Protein AF-A0A443SC00-F1 (afdb_monomer)

Foldseek 3Di:
DDDDDDPDDDDDPVVVVVVVVVVVVVVVVVVVVVVVVVVVVVVVVPPPPPDDDDPLPPDQWDQDDVPGIDGCDDPNVVVSDDDDYCVVVVDWDWDADPVRPPHTDTDDPPDDD

InterPro domains:
  IPR029058 Alpha/Beta hydrolase fold [G3DSA:3.40.50.1820] (59-113)

Radius of gyration: 29.86 Å; Cα contacts (8 Å, |Δi|>4): 52; chains: 1; bounding box: 96×35×56 Å

Solvent-accessible surface area (backbone atoms only — not comparable to full-atom values): 7676 Å² total; per-residue (Å²): 133,89,81,80,85,83,87,79,86,91,80,81,74,67,67,56,58,52,50,54,53,50,51,52,53,50,50,51,53,50,50,53,50,50,53,53,50,52,58,61,51,59,69,67,67,66,83,80,66,90,80,86,66,80,83,68,64,96,59,65,56,52,74,43,95,96,75,48,72,48,59,43,71,64,100,62,33,90,65,75,60,75,83,76,53,69,81,77,67,60,83,78,46,69,51,68,46,94,92,32,74,89,57,59,46,79,5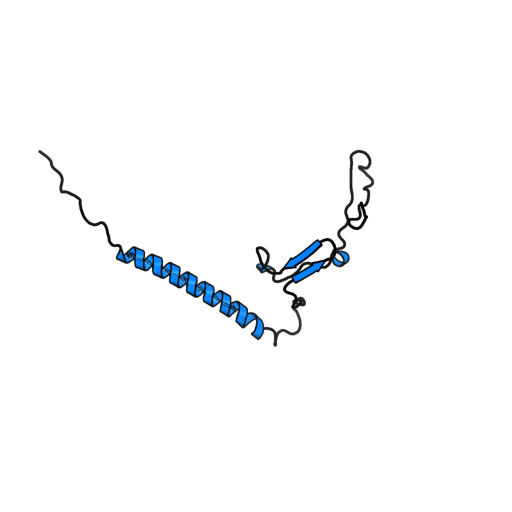3,68,90,81,65,82,130

Mean predicted aligned error: 17.44 Å

Structure (mmCIF, N/CA/C/O backbone):
data_AF-A0A443SC00-F1
#
_entry.id   AF-A0A443SC00-F1
#
loop_
_atom_site.group_PDB
_atom_site.id
_atom_site.type_symbol
_atom_site.label_atom_id
_atom_site.label_alt_id
_atom_site.label_comp_id
_atom_site.label_asym_id
_atom_site.label_entity_id
_atom_site.label_seq_id
_atom_site.pdbx_PDB_ins_code
_atom_site.Cartn_x
_atom_site.Cartn_y
_atom_site.Cartn_z
_atom_site.occupancy
_atom_site.B_iso_or_equiv
_atom_site.auth_seq_id
_atom_site.auth_comp_id
_atom_site.auth_asym_id
_atom_site.auth_atom_id
_atom_site.pdbx_PDB_model_num
ATOM 1 N N . MET A 1 1 ? 79.950 -9.771 14.704 1.00 36.78 1 MET A N 1
ATOM 2 C CA . MET A 1 1 ? 79.141 -8.548 14.562 1.00 36.78 1 MET A CA 1
ATOM 3 C C . MET A 1 1 ? 78.178 -8.788 13.421 1.00 36.78 1 MET A C 1
ATOM 5 O O . MET A 1 1 ? 78.627 -9.093 12.323 1.00 36.78 1 MET A O 1
ATOM 9 N N . THR A 1 2 ? 76.891 -8.801 13.731 1.00 49.34 2 THR A N 1
ATOM 10 C CA . THR A 1 2 ? 75.782 -8.827 12.775 1.00 49.34 2 THR A CA 1
ATOM 11 C C . THR A 1 2 ? 75.859 -7.620 11.836 1.00 49.34 2 THR A C 1
ATOM 13 O O . THR A 1 2 ? 76.386 -6.596 12.250 1.00 49.34 2 THR A O 1
ATOM 16 N N . ASP A 1 3 ? 75.357 -7.733 10.601 1.00 42.91 3 ASP A N 1
ATOM 17 C CA . ASP A 1 3 ? 74.212 -6.906 10.190 1.00 42.91 3 ASP A CA 1
ATOM 18 C C . ASP A 1 3 ? 73.644 -7.279 8.805 1.00 42.91 3 ASP A C 1
ATOM 20 O O . ASP A 1 3 ? 74.297 -7.210 7.768 1.00 42.91 3 ASP A O 1
ATOM 24 N N . ILE A 1 4 ? 72.396 -7.754 8.876 1.00 50.00 4 ILE A N 1
ATOM 25 C CA . ILE A 1 4 ? 71.219 -7.432 8.057 1.00 50.00 4 ILE A CA 1
ATOM 26 C C . ILE A 1 4 ? 71.431 -7.346 6.533 1.00 50.00 4 ILE A C 1
ATOM 28 O O . ILE A 1 4 ? 71.774 -6.305 5.977 1.00 50.00 4 ILE A O 1
ATOM 32 N N . LYS A 1 5 ? 71.064 -8.429 5.827 1.00 46.88 5 LYS A N 1
ATOM 33 C CA . LYS A 1 5 ? 70.662 -8.345 4.414 1.00 46.88 5 LYS A CA 1
ATOM 34 C C . LYS A 1 5 ? 69.434 -7.438 4.321 1.00 46.88 5 LYS A C 1
ATOM 36 O O . LYS A 1 5 ? 68.370 -7.801 4.820 1.00 46.88 5 LYS A O 1
ATOM 41 N N . GLY A 1 6 ? 69.609 -6.281 3.685 1.00 40.41 6 GLY A N 1
ATOM 42 C CA . GLY A 1 6 ? 68.539 -5.361 3.320 1.00 40.41 6 GLY A CA 1
ATOM 43 C C . GLY A 1 6 ? 67.465 -6.084 2.514 1.00 40.41 6 GLY A C 1
ATOM 44 O O . GLY A 1 6 ? 67.698 -6.530 1.394 1.00 40.41 6 GLY A O 1
ATOM 45 N N . HIS A 1 7 ? 66.305 -6.241 3.139 1.00 48.47 7 HIS A N 1
ATOM 46 C CA . HIS A 1 7 ? 65.054 -6.592 2.497 1.00 48.47 7 HIS A CA 1
ATOM 47 C C . HIS A 1 7 ? 64.429 -5.285 2.010 1.00 48.47 7 HIS A C 1
ATOM 49 O O . HIS A 1 7 ? 63.795 -4.578 2.790 1.00 48.47 7 HIS A O 1
ATOM 55 N N . SER A 1 8 ? 64.659 -4.928 0.751 1.00 46.50 8 SER A N 1
ATOM 56 C CA . SER A 1 8 ? 63.973 -3.801 0.123 1.00 46.50 8 SER A CA 1
ATOM 57 C C . SER A 1 8 ? 63.826 -4.032 -1.377 1.00 46.50 8 SER A C 1
ATOM 59 O O . SER A 1 8 ? 64.777 -4.429 -2.048 1.00 46.50 8 SER A O 1
ATOM 61 N N . ASP A 1 9 ? 62.614 -3.739 -1.846 1.00 49.38 9 ASP A N 1
ATOM 62 C CA . ASP A 1 9 ? 62.218 -3.462 -3.230 1.00 49.38 9 ASP A CA 1
ATOM 63 C C . ASP A 1 9 ? 61.646 -4.615 -4.068 1.00 49.38 9 ASP A C 1
ATOM 65 O O . ASP A 1 9 ? 62.065 -4.882 -5.191 1.00 49.38 9 ASP A O 1
ATOM 69 N N . GLN A 1 10 ? 60.562 -5.215 -3.567 1.00 50.94 10 GLN A N 1
ATOM 70 C CA . GLN A 1 10 ? 59.447 -5.632 -4.430 1.00 50.94 10 GLN A CA 1
ATOM 71 C C . GLN A 1 10 ? 58.136 -5.082 -3.864 1.00 50.94 10 GLN A C 1
ATOM 73 O O . GLN A 1 10 ? 57.403 -5.756 -3.147 1.00 50.94 10 GLN A O 1
ATOM 78 N N . TYR A 1 11 ? 57.849 -3.824 -4.169 1.00 55.66 11 TYR A N 1
ATOM 79 C CA . TYR A 1 11 ? 56.502 -3.280 -4.079 1.00 55.66 11 TYR A CA 1
ATOM 80 C C . TYR A 1 11 ? 56.278 -2.457 -5.343 1.00 55.66 11 TYR A C 1
ATOM 82 O O . TYR A 1 11 ? 57.208 -1.794 -5.796 1.00 55.66 11 TYR A O 1
ATOM 90 N N . LEU A 1 12 ? 55.053 -2.505 -5.871 1.00 55.75 12 LEU A N 1
ATOM 91 C CA . LEU A 1 12 ? 54.567 -1.955 -7.148 1.00 55.75 12 LEU A CA 1
ATOM 92 C C . LEU A 1 12 ? 54.525 -2.951 -8.324 1.00 55.75 12 LEU A C 1
ATOM 94 O O . LEU A 1 12 ? 55.059 -2.682 -9.396 1.00 55.75 12 LEU A O 1
ATOM 98 N N . ASP A 1 13 ? 53.780 -4.049 -8.166 1.00 55.50 13 ASP A N 1
ATOM 99 C CA . ASP A 1 13 ? 53.097 -4.669 -9.312 1.00 55.50 13 ASP A CA 1
ATOM 100 C C . ASP A 1 13 ? 51.691 -4.057 -9.446 1.00 55.50 13 ASP A C 1
ATOM 102 O O . ASP A 1 13 ? 50.680 -4.655 -9.095 1.00 55.50 13 ASP A O 1
ATOM 106 N N . GLY A 1 14 ? 51.621 -2.806 -9.916 1.00 55.56 14 GLY A N 1
ATOM 107 C CA . GLY A 1 14 ? 50.347 -2.125 -10.204 1.00 55.56 14 GLY A CA 1
ATOM 108 C C . GLY A 1 14 ? 49.596 -2.709 -11.410 1.00 55.56 14 GLY A C 1
ATOM 109 O O . GLY A 1 14 ? 48.544 -2.197 -11.798 1.00 55.56 14 GLY A O 1
ATOM 110 N N . THR A 1 15 ? 50.146 -3.754 -12.032 1.00 59.50 15 THR A N 1
ATOM 111 C CA . THR A 1 15 ? 49.572 -4.438 -13.191 1.00 59.50 15 THR A CA 1
ATOM 112 C C . THR A 1 15 ? 48.485 -5.438 -12.782 1.00 59.50 15 THR A C 1
ATOM 114 O O . THR A 1 15 ? 47.520 -5.602 -13.533 1.00 59.50 15 THR A O 1
ATOM 117 N N . ASP A 1 16 ? 48.575 -6.032 -11.586 1.00 67.88 16 ASP A N 1
ATOM 118 C CA . ASP A 1 16 ? 47.552 -6.945 -11.051 1.00 67.88 16 ASP A CA 1
ATOM 119 C C . ASP A 1 16 ? 46.300 -6.187 -10.572 1.00 67.88 16 ASP A C 1
ATOM 121 O O . ASP A 1 16 ? 45.176 -6.515 -10.955 1.00 67.88 16 ASP A O 1
ATOM 125 N N . ASP A 1 17 ? 46.477 -5.066 -9.864 1.00 70.38 17 ASP A N 1
ATOM 126 C CA . ASP A 1 17 ? 45.357 -4.231 -9.400 1.00 70.38 17 ASP A CA 1
ATOM 127 C C . ASP A 1 17 ? 44.504 -3.703 -10.567 1.00 70.38 17 ASP A C 1
ATOM 129 O O . ASP A 1 17 ? 43.272 -3.650 -10.493 1.00 70.38 17 ASP A O 1
ATOM 133 N N . TYR A 1 18 ? 45.142 -3.361 -11.692 1.00 82.50 18 TYR A N 1
ATOM 134 C CA . TYR A 1 18 ? 44.441 -2.953 -12.909 1.00 82.50 18 TYR A CA 1
ATOM 135 C C . TYR A 1 18 ? 43.621 -4.103 -13.512 1.00 82.50 18 TYR A C 1
ATOM 137 O O . TYR A 1 18 ? 42.497 -3.891 -13.979 1.00 82.50 18 TYR A O 1
ATOM 145 N N . ALA A 1 19 ? 44.146 -5.331 -13.483 1.00 83.56 19 ALA A N 1
ATOM 146 C CA . ALA A 1 19 ? 43.423 -6.517 -13.931 1.00 83.56 19 ALA A CA 1
ATOM 147 C C . ALA A 1 19 ? 42.205 -6.796 -13.037 1.00 83.56 19 ALA A C 1
ATOM 149 O O . ALA A 1 19 ? 41.102 -7.019 -13.548 1.00 83.56 19 ALA A O 1
ATOM 150 N N . VAL A 1 20 ? 42.369 -6.681 -11.716 1.00 83.44 20 VAL A N 1
ATOM 151 C CA . VAL A 1 20 ? 41.278 -6.820 -10.744 1.00 83.44 20 VAL A CA 1
ATOM 152 C C . VAL A 1 20 ? 40.199 -5.760 -10.985 1.00 83.44 20 VAL A C 1
ATOM 154 O O . VAL A 1 20 ? 39.028 -6.113 -11.143 1.00 83.44 20 VAL A O 1
ATOM 157 N N . ILE A 1 21 ? 40.558 -4.481 -11.125 1.00 82.75 21 ILE A N 1
ATOM 158 C CA . ILE A 1 21 ? 39.589 -3.399 -11.376 1.00 82.75 21 ILE A CA 1
ATOM 159 C C . ILE A 1 21 ? 38.840 -3.615 -12.699 1.00 82.75 21 ILE A C 1
ATOM 161 O O . ILE A 1 21 ? 37.612 -3.490 -12.755 1.00 82.75 21 ILE A O 1
ATOM 165 N N . ASN A 1 22 ? 39.541 -4.002 -13.766 1.00 90.25 22 ASN A N 1
ATOM 166 C CA . ASN A 1 22 ? 38.904 -4.283 -15.053 1.00 90.25 22 ASN A CA 1
ATOM 167 C C . ASN A 1 22 ? 37.980 -5.500 -15.007 1.00 90.25 22 ASN A C 1
ATOM 169 O O . ASN A 1 22 ? 36.949 -5.504 -15.690 1.00 90.25 22 ASN A O 1
ATOM 173 N N . SER A 1 23 ? 38.308 -6.514 -14.203 1.00 87.25 23 SER A N 1
ATOM 174 C CA . SER A 1 23 ? 37.454 -7.688 -14.006 1.00 87.25 23 SER A CA 1
ATOM 175 C C . SER A 1 23 ? 36.126 -7.310 -13.339 1.00 87.25 23 SER A C 1
ATOM 177 O O . SER A 1 23 ? 35.059 -7.750 -13.781 1.00 87.25 23 SER A O 1
ATOM 179 N N . VAL A 1 24 ? 36.169 -6.404 -12.356 1.00 91.94 24 VAL A N 1
ATOM 180 C CA . VAL A 1 24 ? 34.986 -5.869 -11.671 1.00 91.94 24 VAL A CA 1
ATOM 181 C C . VAL A 1 24 ? 34.151 -5.026 -12.635 1.00 91.94 24 VAL A C 1
ATOM 183 O O . VAL A 1 24 ? 32.962 -5.287 -12.804 1.00 91.94 24 VAL A O 1
ATOM 186 N N . ILE A 1 25 ? 34.765 -4.077 -13.352 1.00 93.88 25 ILE A N 1
ATOM 187 C CA . ILE A 1 25 ? 34.064 -3.233 -14.338 1.00 93.88 25 ILE A CA 1
ATOM 188 C C . ILE A 1 25 ? 33.399 -4.089 -15.424 1.00 93.88 25 ILE A C 1
ATOM 190 O O . ILE A 1 25 ? 32.254 -3.832 -15.809 1.00 93.88 25 ILE A O 1
ATOM 194 N N . SER A 1 26 ? 34.093 -5.113 -15.919 1.00 94.00 26 SER A N 1
ATOM 195 C CA . SER A 1 26 ? 33.558 -6.025 -16.935 1.00 94.00 26 SER A CA 1
ATOM 196 C C . SER A 1 26 ? 32.380 -6.836 -16.396 1.00 94.00 26 SER A C 1
ATOM 198 O O . SER A 1 26 ? 31.355 -6.943 -17.072 1.00 94.00 26 SER A O 1
ATOM 200 N N . SER A 1 27 ? 32.475 -7.316 -15.154 1.00 91.56 27 SER A N 1
ATOM 201 C CA . SER A 1 27 ? 31.392 -8.029 -14.469 1.00 91.56 27 SER A CA 1
ATOM 202 C C . SER A 1 27 ? 30.163 -7.136 -14.259 1.00 91.56 27 SER A C 1
ATOM 204 O O . SER A 1 27 ? 29.044 -7.547 -14.571 1.00 91.56 27 SER A O 1
ATOM 206 N N . MET A 1 28 ? 30.354 -5.880 -13.836 1.00 91.81 28 MET A N 1
ATOM 207 C CA . MET A 1 28 ? 29.275 -4.888 -13.731 1.00 91.81 28 MET A CA 1
ATOM 208 C C . MET A 1 28 ? 28.616 -4.626 -15.093 1.00 91.81 28 MET A C 1
ATOM 210 O O . MET A 1 28 ? 27.390 -4.672 -15.201 1.00 91.81 28 MET A O 1
ATOM 214 N N . LYS A 1 29 ? 29.397 -4.398 -16.159 1.00 93.88 29 LYS A N 1
ATOM 215 C CA . LYS A 1 29 ? 28.866 -4.186 -17.522 1.00 93.88 29 LYS A CA 1
ATOM 216 C C . LYS A 1 29 ? 28.063 -5.389 -18.017 1.00 93.88 29 LYS A C 1
ATOM 218 O O . LYS A 1 29 ? 26.985 -5.220 -18.593 1.00 93.88 29 LYS A O 1
ATOM 223 N N . GLN A 1 30 ? 28.558 -6.601 -17.771 1.00 88.50 30 GLN A N 1
ATOM 224 C CA . GLN A 1 30 ? 27.855 -7.836 -18.104 1.00 88.50 30 GLN A CA 1
ATOM 225 C C . GLN A 1 30 ? 26.536 -7.943 -17.332 1.00 88.50 30 GLN A C 1
ATOM 227 O O . GLN A 1 30 ? 25.502 -8.221 -17.938 1.00 88.50 30 GLN A O 1
ATOM 232 N N . TRP A 1 31 ? 26.540 -7.652 -16.030 1.00 82.69 31 TRP A N 1
ATOM 233 C CA . TRP A 1 31 ? 25.333 -7.646 -15.204 1.00 82.69 31 TRP A CA 1
ATOM 234 C C . TRP A 1 31 ? 24.294 -6.627 -15.697 1.00 82.69 31 TRP A C 1
ATOM 236 O O . TRP A 1 31 ? 23.128 -6.982 -15.881 1.00 82.69 31 TRP A O 1
ATOM 246 N N . HIS A 1 32 ? 24.711 -5.400 -16.030 1.00 85.38 32 HIS A N 1
ATOM 247 C CA . HIS A 1 32 ? 23.828 -4.391 -16.627 1.00 85.38 32 HIS A CA 1
ATOM 248 C C . HIS A 1 32 ? 23.234 -4.855 -17.969 1.00 85.38 32 HIS A C 1
ATOM 250 O O . HIS A 1 32 ? 22.035 -4.692 -18.206 1.00 85.38 32 HIS A O 1
ATOM 256 N N . SER A 1 33 ? 24.032 -5.493 -18.833 1.00 80.00 33 SER A N 1
ATOM 257 C CA . SER A 1 33 ? 23.548 -6.047 -20.107 1.00 80.00 33 SER A CA 1
ATOM 258 C C . SER A 1 33 ? 22.545 -7.188 -19.904 1.00 80.00 33 SER A C 1
ATOM 260 O O . SER A 1 33 ? 21.529 -7.257 -20.600 1.00 80.00 33 SER A O 1
ATOM 262 N N . LEU A 1 34 ? 22.788 -8.068 -18.929 1.00 77.62 34 LEU A N 1
ATOM 263 C CA . LEU A 1 34 ? 21.871 -9.150 -18.572 1.00 77.62 34 LEU A CA 1
ATOM 264 C C . LEU A 1 34 ? 20.557 -8.611 -17.997 1.00 77.62 34 LEU A C 1
ATOM 266 O O . LEU A 1 34 ? 19.496 -9.111 -18.371 1.00 77.62 34 LEU A O 1
ATOM 270 N N . LYS A 1 35 ? 20.603 -7.553 -17.175 1.00 76.88 35 LYS A N 1
ATOM 271 C CA . LYS A 1 35 ? 19.410 -6.845 -16.687 1.00 76.88 35 LYS A CA 1
ATOM 272 C C . LYS A 1 35 ? 18.573 -6.308 -17.856 1.00 76.88 35 LYS A C 1
ATOM 274 O O . LYS A 1 35 ? 17.386 -6.617 -17.941 1.00 76.88 35 LYS A O 1
ATOM 279 N N . HIS A 1 36 ? 19.194 -5.617 -18.818 1.00 70.50 36 HIS A N 1
ATOM 280 C CA . HIS A 1 36 ? 18.506 -5.126 -20.023 1.00 70.50 36 HIS A CA 1
ATOM 281 C C . HIS A 1 36 ? 17.943 -6.252 -20.908 1.00 70.50 36 HIS A C 1
ATOM 283 O O . HIS A 1 36 ? 16.815 -6.158 -21.388 1.00 70.50 36 HIS A O 1
ATOM 289 N N . LYS A 1 37 ? 18.680 -7.352 -21.107 1.00 67.38 37 LYS A N 1
ATOM 290 C CA . LYS A 1 37 ? 18.199 -8.509 -21.887 1.00 67.38 37 LYS A CA 1
ATOM 291 C C . LYS A 1 37 ? 17.051 -9.250 -21.196 1.00 67.38 37 LYS A C 1
ATOM 293 O O . LYS A 1 37 ? 16.148 -9.721 -21.883 1.00 67.38 37 LYS A O 1
ATOM 298 N N . LYS A 1 38 ? 17.055 -9.346 -19.861 1.00 68.44 38 LYS A N 1
ATOM 299 C CA . LYS A 1 38 ? 15.952 -9.926 -19.076 1.00 68.44 38 LYS A CA 1
ATOM 300 C C . LYS A 1 38 ? 14.670 -9.106 -19.247 1.00 68.44 38 LYS A C 1
ATOM 302 O O . LYS A 1 38 ? 13.625 -9.702 -19.498 1.00 68.44 38 LYS A O 1
ATOM 307 N N . LEU A 1 39 ? 14.771 -7.773 -19.211 1.00 62.16 39 LEU A N 1
ATOM 308 C CA . LEU A 1 39 ? 13.653 -6.862 -19.492 1.00 62.16 39 LEU A CA 1
ATOM 309 C C . LEU A 1 39 ? 13.101 -7.069 -20.914 1.00 62.16 39 LEU A C 1
ATOM 311 O O . LEU A 1 39 ? 11.912 -7.324 -21.084 1.00 62.16 39 LEU A O 1
ATOM 315 N N . LEU A 1 40 ? 13.966 -7.089 -21.934 1.00 62.22 40 LEU A N 1
ATOM 316 C CA . LEU A 1 40 ? 13.545 -7.300 -23.329 1.00 6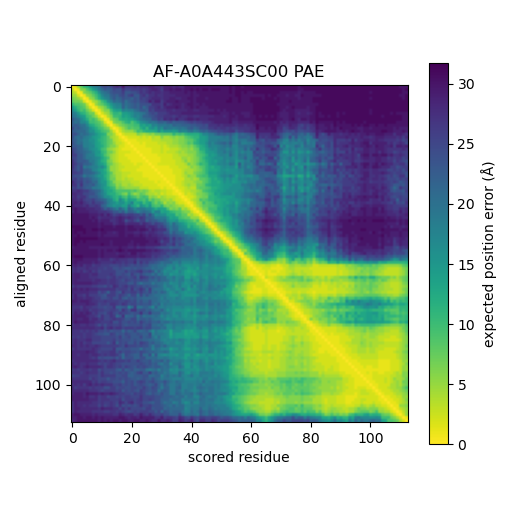2.22 40 LEU A CA 1
ATOM 317 C C . LEU A 1 40 ? 12.921 -8.690 -23.570 1.00 62.22 40 LEU A C 1
ATOM 319 O O . LEU A 1 40 ? 11.928 -8.819 -24.288 1.00 62.22 40 LEU A O 1
ATOM 323 N N . ASN A 1 41 ? 13.452 -9.745 -22.945 1.00 58.28 41 ASN A N 1
ATOM 324 C CA . ASN A 1 41 ? 12.916 -11.104 -23.076 1.00 58.28 41 ASN A CA 1
ATOM 325 C C . ASN A 1 41 ? 11.595 -11.319 -22.315 1.00 58.28 41 ASN A C 1
ATOM 327 O O . ASN A 1 41 ? 10.839 -12.230 -22.670 1.00 58.28 41 ASN A O 1
ATOM 331 N N . ARG A 1 42 ? 11.268 -10.466 -21.330 1.00 56.69 42 ARG A N 1
ATOM 332 C CA . ARG A 1 42 ? 9.983 -10.484 -20.606 1.00 56.69 42 ARG A CA 1
ATOM 333 C C . ARG A 1 42 ? 8.800 -10.228 -21.554 1.00 56.69 42 ARG A C 1
ATOM 335 O O . ARG A 1 42 ? 7.739 -10.799 -21.331 1.00 56.69 42 ARG A O 1
ATOM 342 N N . HIS A 1 43 ? 8.995 -9.492 -22.657 1.00 53.66 43 HIS A N 1
ATOM 343 C CA . HIS A 1 43 ? 7.961 -9.232 -23.675 1.00 53.66 43 HIS A CA 1
ATOM 344 C C . HIS A 1 43 ? 7.729 -10.388 -24.669 1.00 53.66 43 HIS A C 1
ATOM 346 O O . HIS A 1 43 ? 6.642 -10.508 -25.232 1.00 53.66 43 HIS A O 1
ATOM 352 N N . ARG A 1 44 ? 8.711 -11.275 -24.895 1.00 53.09 44 ARG A N 1
ATOM 353 C CA . ARG A 1 44 ? 8.597 -12.357 -25.899 1.00 53.09 44 ARG A CA 1
ATOM 354 C C . ARG A 1 44 ? 7.953 -13.635 -25.343 1.00 53.09 44 ARG A C 1
ATOM 356 O O . ARG A 1 44 ? 7.287 -14.353 -26.083 1.00 53.09 44 ARG A O 1
ATOM 363 N N . ALA A 1 45 ? 8.094 -13.897 -24.043 1.00 51.91 45 ALA A N 1
ATOM 364 C CA . ALA A 1 45 ? 7.557 -15.095 -23.383 1.00 51.91 45 ALA A CA 1
ATOM 365 C C . ALA A 1 45 ? 6.044 -15.036 -23.055 1.00 51.91 45 ALA A C 1
ATOM 367 O O . ALA A 1 45 ? 5.489 -16.005 -22.538 1.00 51.91 45 ALA A O 1
ATOM 368 N N . VAL A 1 46 ? 5.359 -13.924 -23.351 1.00 52.38 46 VAL A N 1
ATOM 369 C CA . VAL A 1 46 ? 3.942 -13.696 -22.987 1.00 52.38 46 VAL A CA 1
ATOM 370 C C . VAL A 1 46 ? 2.958 -14.356 -23.968 1.00 52.38 46 VAL A C 1
ATOM 372 O O . VAL A 1 46 ? 1.788 -14.540 -23.650 1.00 52.38 46 VAL A O 1
ATOM 375 N N . ARG A 1 47 ? 3.400 -14.780 -25.161 1.00 52.59 47 ARG A N 1
ATOM 376 C CA . ARG A 1 47 ? 2.476 -15.244 -26.217 1.00 52.59 47 ARG A CA 1
ATOM 377 C C . ARG A 1 47 ? 2.030 -16.713 -26.111 1.00 52.59 47 ARG A C 1
ATOM 379 O O . ARG A 1 47 ? 1.055 -17.070 -26.765 1.00 52.59 47 ARG A O 1
ATOM 386 N N . SER A 1 48 ? 2.689 -17.557 -25.308 1.00 52.53 48 SER A N 1
ATOM 387 C CA . SER A 1 48 ? 2.476 -19.023 -25.313 1.00 52.53 48 SER A CA 1
ATOM 388 C C . SER A 1 48 ? 2.021 -19.657 -23.986 1.00 52.53 48 SER A C 1
ATOM 390 O O . SER A 1 48 ? 1.806 -20.864 -23.942 1.00 52.53 48 SER A O 1
ATOM 392 N N . LEU A 1 49 ? 1.807 -18.890 -22.909 1.00 53.84 49 LEU A N 1
ATOM 393 C CA . LEU A 1 49 ? 1.403 -19.419 -21.589 1.00 53.84 49 LEU A CA 1
ATOM 394 C C . LEU A 1 49 ? 0.023 -18.893 -21.177 1.00 53.84 49 LEU A C 1
ATOM 396 O O . LEU A 1 49 ? -0.133 -18.212 -20.169 1.00 53.84 49 LEU A O 1
ATOM 400 N N . LYS A 1 50 ? -0.985 -19.203 -21.992 1.00 51.81 50 LYS A N 1
ATOM 401 C CA . LYS A 1 50 ? -2.320 -18.591 -21.949 1.00 51.81 50 LYS A CA 1
ATOM 402 C C . LYS A 1 50 ? -3.314 -19.202 -20.945 1.00 51.81 50 LYS A C 1
ATOM 404 O O . LYS A 1 50 ? -4.495 -18.916 -21.075 1.00 51.81 50 LYS A O 1
ATOM 409 N N . VAL A 1 51 ? -2.911 -20.061 -19.993 1.00 55.06 51 VAL A N 1
ATOM 410 C CA . VAL A 1 51 ? -3.923 -20.828 -19.220 1.00 55.06 51 VAL A CA 1
ATOM 411 C C . VAL A 1 51 ? -3.809 -20.806 -17.688 1.00 55.06 51 VAL A C 1
ATOM 413 O O . VAL A 1 51 ? -4.853 -20.921 -17.061 1.00 55.06 51 VAL A O 1
ATOM 416 N N . ARG A 1 52 ? -2.656 -20.624 -17.017 1.00 53.38 52 ARG A N 1
ATOM 417 C CA . ARG A 1 52 ? -2.629 -20.710 -15.525 1.00 53.38 52 ARG A CA 1
ATOM 418 C C . ARG A 1 52 ? -1.545 -19.906 -14.807 1.00 53.38 5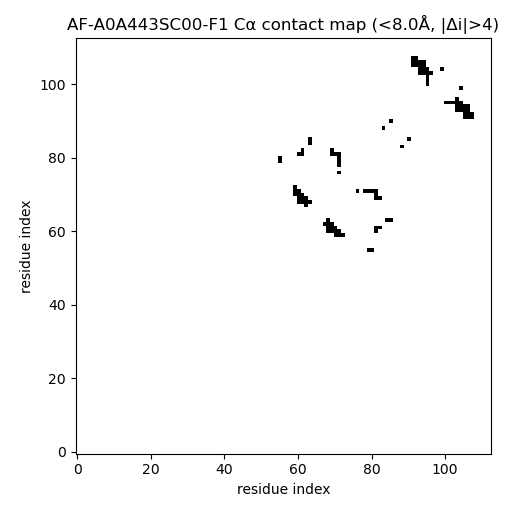2 ARG A C 1
ATOM 420 O O . ARG A 1 52 ? -0.802 -20.459 -14.001 1.00 53.38 52 ARG A O 1
ATOM 427 N N . ARG A 1 53 ? -1.437 -18.603 -15.043 1.00 49.84 53 ARG A N 1
ATOM 428 C CA . ARG A 1 53 ? -0.703 -17.734 -14.113 1.00 49.84 53 ARG A CA 1
ATOM 429 C C . ARG A 1 53 ? -1.548 -16.510 -13.837 1.00 49.84 53 ARG A C 1
ATOM 431 O O . ARG A 1 53 ? -2.161 -15.993 -14.764 1.00 49.84 53 ARG A O 1
ATOM 438 N N . ARG A 1 54 ? -1.624 -16.154 -12.549 1.00 53.59 54 ARG A N 1
ATOM 439 C CA . ARG A 1 54 ? -2.226 -14.931 -12.008 1.00 53.59 54 ARG A CA 1
ATOM 440 C C . ARG A 1 54 ? -2.138 -13.838 -13.060 1.00 53.59 54 ARG A C 1
ATOM 442 O O . ARG A 1 54 ? -1.048 -13.628 -13.586 1.00 53.59 54 ARG A O 1
ATOM 449 N N . ILE A 1 55 ? -3.277 -13.239 -13.393 1.00 53.22 55 ILE A N 1
ATOM 450 C CA . ILE A 1 55 ? -3.375 -12.092 -14.291 1.00 53.22 55 ILE A CA 1
ATOM 451 C C . ILE A 1 55 ? -2.297 -11.108 -13.832 1.00 53.22 55 ILE A C 1
ATOM 453 O O . ILE A 1 55 ? -2.453 -10.454 -12.804 1.00 53.22 55 ILE A O 1
ATOM 457 N N . ARG A 1 56 ? -1.160 -11.082 -14.539 1.00 50.53 56 ARG A N 1
ATOM 458 C CA . ARG A 1 56 ? -0.251 -9.947 -14.499 1.00 50.53 56 ARG A CA 1
ATOM 459 C C . ARG A 1 56 ? -1.127 -8.850 -15.066 1.00 50.53 56 ARG A C 1
ATOM 461 O O . ARG A 1 56 ? -1.401 -8.862 -16.263 1.00 50.53 56 ARG A O 1
ATOM 468 N N . ARG A 1 57 ? -1.695 -8.016 -14.195 1.00 54.19 57 ARG A N 1
ATOM 469 C CA . ARG A 1 57 ? -2.226 -6.744 -14.658 1.00 54.19 57 ARG A CA 1
ATOM 470 C C . ARG A 1 57 ? -1.024 -6.081 -15.316 1.00 54.19 57 ARG A C 1
ATOM 472 O O . ARG A 1 57 ? 0.045 -6.047 -14.715 1.00 54.19 57 ARG A O 1
ATOM 479 N N . ASP A 1 58 ? -1.155 -5.674 -16.570 1.00 54.69 58 ASP A N 1
ATOM 480 C CA . ASP A 1 58 ? -0.098 -4.974 -17.310 1.00 54.69 58 ASP A CA 1
ATOM 481 C C . ASP A 1 58 ? 0.182 -3.568 -16.723 1.00 54.69 58 ASP A C 1
ATOM 483 O O . ASP A 1 58 ? 0.770 -2.717 -17.378 1.00 54.69 58 ASP A O 1
ATOM 487 N N . GLU A 1 59 ? -0.265 -3.327 -15.490 1.00 60.25 59 GLU A N 1
ATOM 488 C CA . GLU A 1 59 ? -0.130 -2.106 -14.721 1.00 60.25 59 GLU A CA 1
ATOM 489 C C . GLU A 1 59 ? 1.170 -2.199 -13.919 1.00 60.25 59 GLU A C 1
ATOM 491 O O . GLU A 1 59 ? 1.317 -3.058 -13.051 1.00 60.25 59 GLU A O 1
ATOM 496 N N . GLU A 1 60 ? 2.114 -1.317 -14.236 1.00 74.44 60 GLU A N 1
ATOM 497 C CA . GLU A 1 60 ? 3.349 -1.083 -13.467 1.00 74.44 60 GLU A CA 1
ATOM 498 C C . GLU A 1 60 ? 3.046 -0.312 -12.161 1.00 74.44 60 GLU A C 1
ATOM 500 O O . GLU A 1 60 ? 3.867 -0.236 -11.247 1.00 74.44 60 GLU A O 1
ATOM 505 N N . GLU A 1 61 ? 1.832 0.244 -12.049 1.00 85.75 61 GLU A N 1
ATOM 506 C CA . GLU A 1 61 ? 1.360 1.045 -10.923 1.00 85.75 61 GLU A CA 1
ATOM 507 C C . GLU A 1 61 ? -0.160 0.897 -10.720 1.00 85.75 61 GLU A C 1
ATOM 509 O O . GLU A 1 61 ? -0.918 0.912 -11.688 1.00 85.75 61 GLU A O 1
ATOM 514 N N . VAL A 1 62 ? -0.619 0.800 -9.467 1.00 88.88 62 VAL A N 1
ATOM 515 C CA . VAL A 1 62 ? -2.045 0.872 -9.092 1.00 88.88 62 VAL A CA 1
ATOM 516 C C . VAL A 1 62 ? -2.255 1.961 -8.048 1.00 88.88 62 VAL A C 1
ATOM 518 O O . VAL A 1 62 ? -1.518 2.015 -7.067 1.00 88.88 62 VAL A O 1
ATOM 521 N N . CYS A 1 63 ? -3.262 2.814 -8.237 1.00 91.19 63 CYS A N 1
ATOM 522 C CA . CYS A 1 63 ? -3.594 3.892 -7.306 1.00 91.19 63 CYS A CA 1
ATOM 523 C C . CYS A 1 63 ? -4.925 3.624 -6.602 1.00 91.19 63 CYS A C 1
ATOM 525 O O . CYS A 1 63 ? -5.921 3.303 -7.250 1.00 91.19 63 CYS A O 1
ATOM 527 N N . TYR A 1 64 ? -4.939 3.799 -5.283 1.00 91.19 64 TYR A N 1
ATOM 528 C CA . TYR A 1 64 ? -6.138 3.755 -4.453 1.00 91.19 64 TYR A CA 1
ATOM 529 C C . TYR A 1 64 ? -6.372 5.139 -3.853 1.00 91.19 64 TYR A C 1
ATOM 531 O O . TYR A 1 64 ? -5.435 5.752 -3.345 1.00 91.19 64 TYR A O 1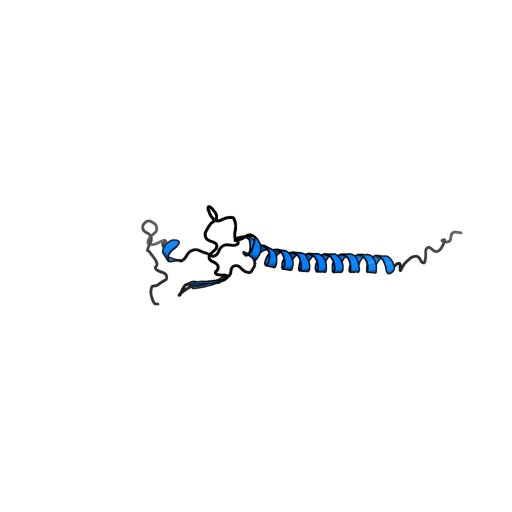
ATOM 539 N N . GLU A 1 65 ? -7.614 5.617 -3.912 1.00 84.31 65 GLU A N 1
ATOM 540 C CA . GLU A 1 65 ? -8.002 7.009 -3.635 1.00 84.31 65 GLU A CA 1
ATOM 541 C C . GLU A 1 65 ? -7.350 7.589 -2.369 1.00 84.31 65 GLU A C 1
ATOM 543 O O . GLU A 1 65 ? -6.619 8.574 -2.449 1.00 84.31 65 GLU A O 1
ATOM 548 N N . ASN A 1 66 ? -7.503 6.905 -1.231 1.00 86.00 66 ASN A N 1
ATOM 549 C CA . ASN A 1 66 ? -7.002 7.367 0.069 1.00 86.00 66 ASN A CA 1
ATOM 550 C C . ASN A 1 66 ? -5.595 6.850 0.434 1.00 86.00 66 ASN A C 1
ATOM 552 O O . ASN A 1 66 ? -5.066 7.202 1.486 1.00 86.00 66 ASN A O 1
ATOM 556 N N . PHE A 1 67 ? -4.974 6.016 -0.409 1.00 89.06 67 PHE A N 1
ATOM 557 C CA . PHE A 1 67 ? -3.703 5.338 -0.092 1.00 89.06 67 PHE A CA 1
ATOM 558 C C . PHE A 1 67 ? -2.570 5.637 -1.080 1.00 89.06 67 PHE A C 1
ATOM 560 O O . PHE A 1 67 ? -1.445 5.177 -0.885 1.00 89.06 67 PHE A O 1
ATOM 567 N N . GLY A 1 68 ? -2.843 6.414 -2.127 1.00 90.44 68 GLY A N 1
ATOM 568 C CA . GLY A 1 68 ? -1.863 6.727 -3.158 1.00 90.44 68 GLY A CA 1
ATOM 569 C C . GLY A 1 68 ? -1.563 5.533 -4.062 1.00 90.44 68 GLY A C 1
ATOM 570 O O . GLY A 1 68 ? -2.394 4.640 -4.239 1.00 90.44 68 GLY A O 1
ATOM 571 N N . CYS A 1 69 ? -0.381 5.549 -4.676 1.00 91.12 69 CYS A N 1
ATOM 572 C CA . CYS A 1 69 ? -0.018 4.614 -5.733 1.00 91.12 69 CYS A CA 1
ATOM 573 C C . CYS A 1 69 ? 1.066 3.621 -5.300 1.00 91.12 69 CYS A C 1
ATOM 575 O O . CYS A 1 69 ? 2.036 3.972 -4.629 1.00 91.12 69 CYS A O 1
ATOM 577 N N . PHE A 1 70 ? 0.899 2.373 -5.726 1.00 89.31 70 PHE A N 1
ATOM 578 C CA . PHE A 1 70 ? 1.809 1.261 -5.496 1.00 89.31 70 PHE A CA 1
ATOM 579 C C . PHE A 1 70 ? 2.426 0.856 -6.822 1.00 89.31 70 PHE A C 1
ATOM 581 O O . PHE A 1 70 ? 1.692 0.563 -7.763 1.00 89.31 70 PHE A O 1
ATOM 588 N N . ARG A 1 71 ? 3.757 0.807 -6.876 1.00 85.38 71 ARG A N 1
ATOM 589 C CA . ARG A 1 71 ? 4.523 0.396 -8.057 1.00 85.38 71 ARG A CA 1
ATOM 590 C C . ARG A 1 71 ? 5.103 -0.994 -7.875 1.00 85.38 71 ARG A C 1
ATOM 592 O O . ARG A 1 71 ? 5.373 -1.405 -6.746 1.00 85.38 71 ARG A O 1
ATOM 599 N N . ASP A 1 72 ? 5.321 -1.695 -8.981 1.00 78.31 72 ASP A N 1
ATOM 600 C CA . ASP A 1 72 ? 6.057 -2.961 -8.978 1.00 78.31 72 ASP A CA 1
ATOM 601 C C . ASP A 1 72 ? 7.584 -2.756 -8.919 1.00 78.31 72 ASP A C 1
ATOM 603 O O . ASP A 1 72 ? 8.330 -3.720 -8.819 1.00 78.31 72 ASP A O 1
ATOM 607 N N . GLU A 1 73 ? 8.065 -1.511 -8.875 1.00 74.81 73 GLU A N 1
ATOM 608 C CA . GLU A 1 73 ? 9.481 -1.176 -8.721 1.00 74.81 73 GLU A CA 1
ATOM 609 C C . GLU A 1 73 ? 9.915 -1.043 -7.245 1.00 74.81 73 GLU A C 1
ATOM 611 O O . GLU A 1 73 ? 9.183 -0.547 -6.388 1.00 74.81 73 GLU A O 1
ATOM 616 N N . GLY A 1 74 ? 11.166 -1.413 -6.939 1.00 77.38 74 GLY A N 1
ATOM 617 C CA . GLY A 1 74 ? 11.802 -1.159 -5.639 1.00 77.38 74 GLY A CA 1
ATOM 618 C C . GLY A 1 74 ? 12.099 -2.429 -4.830 1.00 77.38 74 GLY A C 1
ATOM 619 O O . GLY A 1 74 ? 12.334 -3.488 -5.413 1.00 77.38 74 GLY A O 1
ATOM 620 N N . PRO A 1 75 ? 12.138 -2.366 -3.483 1.00 80.62 75 PRO A N 1
ATOM 621 C CA . PRO A 1 75 ? 12.528 -3.508 -2.651 1.00 80.62 75 PRO A CA 1
ATOM 622 C C . PRO A 1 75 ? 11.572 -4.708 -2.761 1.00 80.62 75 PRO A C 1
ATOM 624 O O . PRO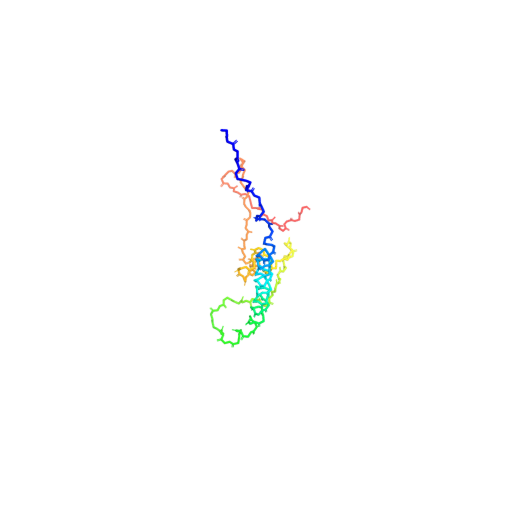 A 1 75 ? 11.930 -5.795 -2.316 1.00 80.62 75 PRO A O 1
ATOM 627 N N . PHE A 1 76 ? 10.392 -4.529 -3.364 1.00 75.62 76 PHE A N 1
ATOM 628 C CA . PHE A 1 76 ? 9.360 -5.555 -3.543 1.00 75.62 76 PHE A CA 1
ATOM 629 C C . PHE A 1 76 ? 9.194 -6.044 -4.998 1.00 75.62 76 PHE A C 1
ATOM 631 O O . PHE A 1 76 ? 8.325 -6.875 -5.253 1.00 75.62 76 PHE A O 1
ATOM 638 N N . ASP A 1 77 ? 10.052 -5.615 -5.934 1.00 72.31 77 ASP A N 1
ATOM 639 C CA . ASP A 1 77 ? 9.989 -5.966 -7.374 1.00 72.31 77 ASP A CA 1
ATOM 640 C C . ASP A 1 77 ? 10.090 -7.480 -7.639 1.00 72.31 77 ASP A C 1
ATOM 642 O O . ASP A 1 77 ? 9.509 -8.027 -8.571 1.00 72.31 77 ASP A O 1
ATOM 646 N N . TYR A 1 78 ? 10.732 -8.229 -6.738 1.00 76.38 78 TYR A N 1
ATOM 647 C CA . TYR A 1 78 ? 10.816 -9.688 -6.856 1.00 76.38 78 TYR A CA 1
ATOM 648 C C . TYR A 1 78 ? 9.456 -10.407 -6.799 1.00 76.38 78 TYR A C 1
ATOM 650 O O . TYR A 1 78 ? 9.384 -11.583 -7.163 1.00 76.38 78 TYR A O 1
ATOM 658 N N . LEU A 1 79 ? 8.399 -9.746 -6.315 1.00 76.75 79 LEU A N 1
ATOM 659 C CA . LEU A 1 79 ? 7.064 -10.329 -6.229 1.00 76.75 79 LEU A CA 1
ATOM 660 C C . LEU A 1 79 ? 6.317 -10.284 -7.570 1.00 76.75 79 LEU A C 1
ATOM 662 O O . LEU A 1 79 ? 5.397 -11.084 -7.741 1.00 76.75 79 LEU A O 1
ATOM 666 N N . ASP A 1 80 ? 6.714 -9.420 -8.523 1.00 70.50 80 ASP A N 1
ATOM 667 C CA . ASP A 1 80 ? 6.048 -9.221 -9.828 1.00 70.50 80 ASP A CA 1
ATOM 668 C C . ASP A 1 80 ? 4.500 -9.080 -9.698 1.00 70.50 80 ASP A C 1
ATOM 670 O O . ASP A 1 80 ? 3.737 -9.468 -10.592 1.00 70.50 80 ASP A O 1
ATOM 674 N N . THR A 1 81 ? 4.003 -8.587 -8.554 1.00 82.00 81 THR A N 1
ATOM 675 C CA . THR A 1 81 ? 2.568 -8.463 -8.248 1.00 82.00 81 THR A CA 1
ATOM 676 C C . THR A 1 81 ? 2.270 -7.192 -7.472 1.00 82.00 81 THR A C 1
ATOM 678 O O . THR A 1 81 ? 2.890 -6.941 -6.440 1.00 82.00 81 THR A O 1
ATOM 681 N N . LEU A 1 82 ? 1.243 -6.467 -7.910 1.00 87.00 82 LEU A N 1
ATOM 682 C CA . LEU A 1 82 ? 0.688 -5.332 -7.181 1.00 87.00 82 LEU A CA 1
ATOM 683 C C . LEU A 1 82 ? -0.315 -5.779 -6.102 1.00 87.00 82 LEU A C 1
ATOM 685 O O . LEU A 1 82 ? -0.956 -6.829 -6.259 1.00 87.00 82 LEU A O 1
ATOM 689 N N . PRO A 1 83 ? -0.495 -4.985 -5.030 1.00 89.12 83 PRO A N 1
ATOM 690 C CA . PRO A 1 83 ? -1.517 -5.239 -4.019 1.00 89.12 83 PRO A CA 1
ATOM 691 C C . PRO A 1 83 ? -2.929 -5.347 -4.618 1.00 89.12 83 PRO A C 1
ATOM 693 O O . PRO A 1 83 ? -3.233 -4.762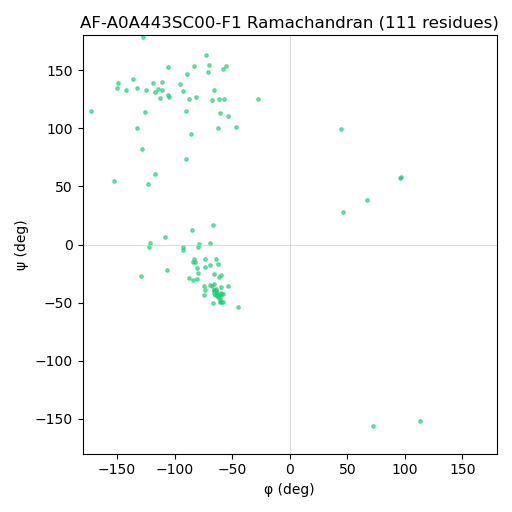 -5.661 1.00 89.12 83 PRO A O 1
ATOM 696 N N . ALA A 1 84 ? -3.815 -6.085 -3.946 1.00 90.00 84 ALA A N 1
ATOM 697 C CA . ALA A 1 84 ? -5.254 -6.025 -4.216 1.00 90.00 84 ALA A CA 1
ATOM 698 C C . ALA A 1 84 ? -5.848 -4.703 -3.695 1.00 90.00 84 ALA A C 1
ATOM 700 O O . ALA A 1 84 ? -5.212 -4.023 -2.889 1.00 90.00 84 ALA A O 1
ATOM 701 N N . SER A 1 85 ? -7.045 -4.336 -4.165 1.00 91.00 85 SER A N 1
ATOM 702 C CA . SER A 1 85 ? -7.687 -3.098 -3.719 1.00 91.00 85 SER A CA 1
ATOM 703 C C . SER A 1 85 ? -8.154 -3.195 -2.261 1.00 91.00 85 SER A C 1
ATOM 705 O O . SER A 1 85 ? -8.409 -4.308 -1.784 1.00 91.00 85 SER A O 1
ATOM 707 N N . PRO A 1 86 ? -8.275 -2.066 -1.538 1.00 91.62 86 PRO A N 1
ATOM 708 C CA . PRO A 1 86 ? -8.737 -2.054 -0.150 1.00 91.62 86 PRO A CA 1
ATOM 709 C C . PRO A 1 86 ? -10.078 -2.773 0.050 1.00 91.62 86 PRO A C 1
ATOM 711 O O . PRO A 1 86 ? -10.248 -3.476 1.045 1.00 91.62 86 PRO A O 1
ATOM 714 N N . GLU A 1 87 ? -10.992 -2.681 -0.921 1.00 90.19 87 GLU A N 1
ATOM 715 C CA . GLU A 1 87 ? -12.308 -3.335 -0.887 1.00 90.19 87 GLU A CA 1
ATOM 716 C C . GLU A 1 87 ? -12.192 -4.857 -1.013 1.00 90.19 87 GLU A C 1
ATOM 718 O O . GLU A 1 87 ? -12.954 -5.594 -0.393 1.00 90.19 87 GLU A O 1
ATOM 723 N N . VAL A 1 88 ? -11.225 -5.341 -1.800 1.00 92.75 88 VAL A N 1
ATOM 724 C CA . VAL A 1 88 ? -10.955 -6.778 -1.955 1.00 92.75 88 VAL A CA 1
ATOM 725 C C . VAL A 1 88 ? -10.252 -7.342 -0.722 1.00 92.75 88 VAL A C 1
ATOM 727 O O . VAL A 1 88 ? -10.491 -8.491 -0.358 1.00 92.75 88 VAL A O 1
ATOM 730 N N . ILE A 1 89 ? -9.374 -6.559 -0.090 1.00 93.31 89 ILE A N 1
ATOM 731 C CA . ILE A 1 89 ? -8.663 -6.978 1.124 1.00 93.31 89 ILE A CA 1
ATOM 732 C C .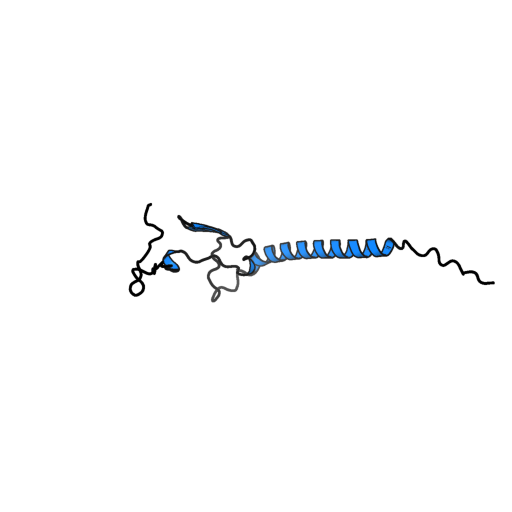 ILE A 1 89 ? -9.606 -6.971 2.334 1.00 93.31 89 ILE A C 1
ATOM 734 O O . ILE A 1 89 ? -9.530 -7.878 3.161 1.00 93.31 89 ILE A O 1
A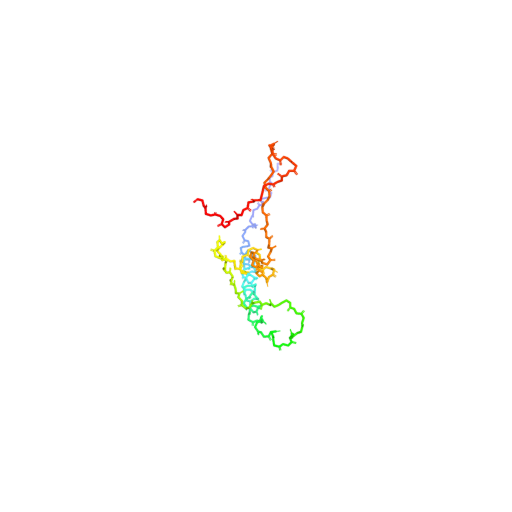TOM 738 N N . GLY A 1 90 ? -10.500 -5.982 2.434 1.00 91.75 90 GLY A N 1
ATOM 739 C CA . GLY A 1 90 ? -11.480 -5.895 3.517 1.00 91.75 90 GLY A CA 1
ATOM 740 C C . GLY A 1 90 ? -10.847 -5.638 4.887 1.00 91.75 90 GLY A C 1
ATOM 741 O O . GLY A 1 90 ? -11.269 -6.223 5.882 1.00 91.75 90 GLY A O 1
ATOM 742 N N . THR A 1 91 ? -9.807 -4.800 4.944 1.00 91.81 91 THR A N 1
ATOM 743 C CA . THR A 1 91 ? -9.129 -4.458 6.202 1.00 91.81 91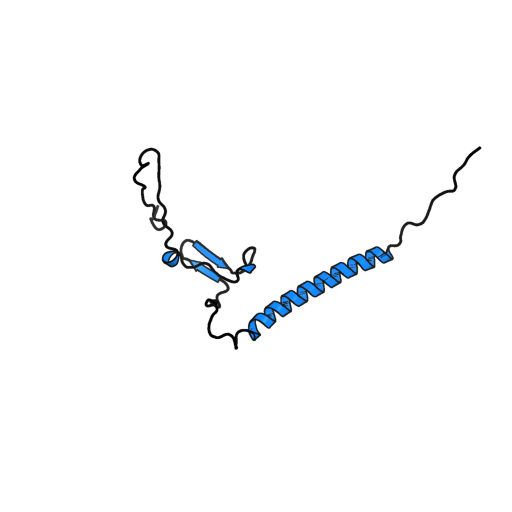 THR A CA 1
ATOM 744 C C . THR A 1 91 ? -10.095 -3.764 7.164 1.00 91.81 91 THR A C 1
ATOM 746 O O . THR A 1 91 ? -10.673 -2.734 6.825 1.00 91.81 91 THR A O 1
ATOM 749 N N . SER A 1 92 ? -10.231 -4.297 8.380 1.00 93.31 92 SER A N 1
ATOM 750 C CA . SER A 1 92 ? -11.057 -3.728 9.450 1.00 93.31 92 SER A CA 1
ATOM 751 C C . SER A 1 92 ? -10.212 -3.368 10.668 1.00 93.31 92 SER A C 1
ATOM 753 O O . SER A 1 92 ? -9.362 -4.160 11.084 1.00 93.31 92 SER A O 1
ATOM 755 N N . PHE A 1 93 ? -10.495 -2.226 11.290 1.00 93.88 93 PHE A N 1
ATOM 756 C CA . PHE A 1 93 ? -9.850 -1.802 12.529 1.00 93.88 93 PHE A CA 1
ATOM 757 C C . PHE A 1 93 ? -10.816 -1.980 13.702 1.00 93.88 93 PHE A C 1
ATOM 759 O O . PHE A 1 93 ? -11.949 -1.505 13.666 1.00 93.88 93 PHE A O 1
ATOM 766 N N . THR A 1 94 ? -10.374 -2.678 14.748 1.00 96.19 94 THR A N 1
ATOM 767 C CA . THR A 1 94 ? -11.160 -2.878 15.971 1.00 96.19 94 THR A CA 1
ATOM 768 C C . THR A 1 94 ? -10.346 -2.431 17.177 1.00 96.19 94 THR A C 1
ATOM 770 O O . THR A 1 94 ? -9.314 -3.023 17.497 1.00 96.19 94 THR A O 1
ATOM 773 N N . LEU A 1 95 ? -10.805 -1.370 17.836 1.00 96.00 95 LEU A N 1
ATOM 774 C CA . LEU A 1 95 ? -10.155 -0.760 18.984 1.00 96.00 95 LEU A CA 1
ATOM 775 C C . LEU A 1 95 ? -10.594 -1.440 20.280 1.00 96.00 95 LEU A C 1
ATOM 777 O O . LEU A 1 95 ? -11.778 -1.478 20.615 1.00 96.00 95 LEU A O 1
ATOM 781 N N . TYR A 1 96 ? -9.607 -1.905 21.041 1.00 97.62 96 TYR A N 1
ATOM 782 C CA . TYR A 1 96 ? -9.781 -2.399 22.400 1.00 97.62 96 TYR A CA 1
ATOM 783 C C . TYR A 1 96 ? -8.989 -1.523 23.367 1.00 97.62 96 TYR A C 1
ATOM 785 O O . TYR A 1 96 ? -7.802 -1.259 23.179 1.00 97.62 96 TYR A O 1
ATOM 793 N N . THR A 1 97 ? -9.648 -1.106 24.434 1.00 97.44 97 THR A N 1
ATOM 794 C CA . THR A 1 97 ? -9.114 -0.267 25.503 1.00 97.44 97 THR A CA 1
ATOM 795 C C . THR A 1 97 ? -9.374 -0.929 26.854 1.00 97.44 97 THR A C 1
ATOM 797 O O . THR A 1 97 ? -9.993 -1.992 26.954 1.00 97.44 97 THR A O 1
ATOM 800 N N . ARG A 1 98 ? -8.914 -0.287 27.933 1.00 97.62 98 ARG A N 1
ATOM 801 C CA . ARG A 1 98 ? -9.242 -0.725 29.296 1.00 97.62 98 ARG A CA 1
ATOM 802 C C . ARG A 1 98 ? -10.734 -0.585 29.618 1.00 97.62 98 ARG A C 1
ATOM 804 O O . ARG A 1 98 ? -11.213 -1.313 30.480 1.00 97.62 98 ARG A O 1
ATOM 811 N N . GLU A 1 99 ? -11.445 0.318 28.944 1.00 96.56 99 GLU A N 1
ATOM 812 C CA . GLU A 1 99 ? -12.874 0.576 29.161 1.00 96.56 99 GLU A CA 1
ATOM 813 C C . GLU A 1 99 ? -13.761 -0.400 28.376 1.00 96.56 99 GLU A C 1
ATOM 815 O O . GLU A 1 99 ? -14.821 -0.795 28.859 1.00 96.56 99 GLU A O 1
ATOM 820 N N . ASN A 1 100 ? -13.300 -0.874 27.213 1.00 95.69 100 ASN A N 1
ATOM 821 C CA . ASN A 1 100 ? -14.022 -1.824 26.362 1.00 95.69 100 ASN A CA 1
ATOM 822 C C . ASN A 1 100 ? -13.225 -3.125 26.065 1.00 95.69 100 ASN A C 1
ATOM 824 O O . ASN A 1 100 ? -13.129 -3.562 24.919 1.00 95.69 100 ASN A O 1
ATOM 828 N N . PRO A 1 101 ? -12.698 -3.834 27.088 1.00 94.38 101 PRO A N 1
ATOM 829 C CA . PRO A 1 101 ? -11.782 -4.964 26.889 1.00 94.38 101 PRO A CA 1
ATOM 830 C C . PRO A 1 101 ? -12.446 -6.205 26.275 1.00 94.38 101 PRO A C 1
ATOM 832 O O . PRO A 1 101 ? -11.756 -7.103 25.802 1.00 94.38 101 PRO A O 1
ATOM 835 N N . LYS A 1 102 ? -13.782 -6.291 26.326 1.00 96.38 102 LYS A N 1
ATOM 836 C CA . LYS A 1 102 ? -14.561 -7.441 25.831 1.00 96.38 102 LYS A CA 1
ATOM 837 C C . LYS A 1 102 ? -15.315 -7.160 24.533 1.00 96.38 102 LYS A C 1
ATOM 839 O O . LYS A 1 102 ? -15.672 -8.106 23.842 1.00 96.38 102 LYS A O 1
ATOM 844 N N . SER A 1 103 ? -15.582 -5.894 24.227 1.00 96.06 103 SER A N 1
ATOM 845 C CA . SER A 1 103 ? -16.369 -5.480 23.066 1.00 96.06 103 SER A CA 1
ATOM 846 C C . SER A 1 103 ? -15.614 -4.372 22.360 1.00 96.06 103 SER A C 1
ATOM 848 O O . SER A 1 103 ? -15.629 -3.237 22.822 1.00 96.06 103 SER A O 1
ATOM 850 N N . GLY A 1 104 ? -14.926 -4.724 21.279 1.00 93.75 104 GLY A N 1
ATOM 851 C CA . GLY A 1 104 ? -14.137 -3.767 20.519 1.00 93.75 104 GLY A CA 1
ATOM 852 C C . GLY A 1 104 ? -15.018 -2.796 19.740 1.00 93.75 104 GLY A C 1
ATOM 853 O O . GLY A 1 104 ? -16.118 -3.146 19.313 1.00 93.75 104 GLY A O 1
ATOM 854 N N . GLU A 1 105 ? -14.523 -1.580 19.568 1.00 94.69 105 GLU A N 1
ATOM 855 C CA . GLU A 1 105 ? -15.156 -0.537 18.765 1.00 94.69 105 GLU A CA 1
ATOM 856 C C . GLU A 1 105 ? -14.611 -0.586 17.337 1.00 94.69 105 GLU A C 1
ATOM 858 O O . GLU A 1 105 ? -13.400 -0.688 17.139 1.00 94.69 105 GLU A O 1
ATOM 863 N N . GLN A 1 106 ? -15.489 -0.559 16.335 1.00 94.75 106 GLN A N 1
ATOM 864 C CA . GLN A 1 106 ? -15.071 -0.581 14.936 1.00 94.75 106 GLN A CA 1
ATOM 865 C C . GLN A 1 106 ? -14.672 0.826 14.490 1.00 94.75 106 GLN A C 1
ATOM 867 O O . GLN A 1 106 ? -15.457 1.755 14.641 1.00 94.75 106 GLN A O 1
ATOM 872 N N . LEU A 1 107 ? -13.470 0.961 13.928 1.00 92.62 107 LEU A N 1
ATOM 873 C CA . LEU A 1 107 ? -12.991 2.206 13.331 1.00 92.62 107 LEU A CA 1
ATOM 874 C C . LEU A 1 107 ? -13.022 2.080 11.805 1.00 92.62 107 LEU A C 1
ATOM 876 O O . LEU A 1 107 ? -12.476 1.115 11.254 1.00 92.62 107 LEU A O 1
ATOM 880 N N . ASP A 1 108 ? -13.643 3.048 11.134 1.00 89.38 108 ASP A N 1
ATOM 881 C CA . ASP A 1 108 ? -13.571 3.199 9.681 1.00 89.38 108 ASP A CA 1
ATOM 882 C C . ASP A 1 108 ? -12.469 4.205 9.324 1.00 89.38 108 ASP A C 1
ATOM 884 O O . ASP A 1 108 ? -12.287 5.229 9.978 1.00 89.38 108 ASP A O 1
ATOM 888 N N . TYR A 1 109 ? -11.699 3.890 8.286 1.00 84.06 109 TYR A N 1
ATOM 889 C CA . TYR A 1 109 ? -10.658 4.773 7.766 1.00 84.06 109 TYR A CA 1
ATOM 890 C C . TYR A 1 109 ? -11.213 5.830 6.797 1.00 84.06 109 TYR A C 1
ATOM 892 O O . TYR A 1 109 ? -10.485 6.755 6.444 1.00 84.06 109 TYR A O 1
ATOM 900 N N . ASN A 1 110 ? -12.464 5.685 6.346 1.00 83.62 110 ASN A N 1
ATOM 901 C CA . ASN A 1 110 ? -13.141 6.634 5.461 1.00 83.62 110 ASN A CA 1
ATOM 902 C C . ASN A 1 110 ? -13.971 7.687 6.211 1.00 83.62 110 ASN A C 1
ATOM 904 O O . ASN A 1 110 ? -14.520 8.585 5.569 1.00 83.62 110 ASN A O 1
ATOM 908 N N . ASP A 1 111 ? -14.079 7.596 7.538 1.00 80.81 111 ASP A N 1
ATOM 909 C CA . ASP A 1 111 ? -14.787 8.599 8.328 1.00 80.81 111 ASP A CA 1
ATOM 910 C C . ASP A 1 111 ? -14.022 9.932 8.281 1.00 80.81 111 ASP A C 1
ATOM 912 O O . ASP A 1 111 ? -12.827 10.005 8.583 1.00 80.81 111 ASP A O 1
ATOM 916 N N . ALA A 1 112 ? -14.706 11.001 7.864 1.00 66.06 112 ALA A N 1
ATOM 917 C CA . ALA A 1 112 ? -14.136 12.344 7.862 1.00 66.06 112 ALA A CA 1
ATOM 918 C C . ALA A 1 112 ? -13.880 12.810 9.307 1.00 66.06 112 ALA A C 1
ATOM 920 O O . ALA A 1 112 ? -14.759 12.680 10.161 1.00 66.06 112 ALA A O 1
ATOM 921 N N . ILE A 1 113 ? -12.686 13.363 9.555 1.00 58.34 113 ILE A N 1
ATOM 922 C CA . ILE A 1 113 ? -12.329 14.042 10.816 1.00 58.34 113 ILE A CA 1
ATOM 923 C C . ILE A 1 113 ? -13.090 15.364 10.935 1.00 58.34 113 ILE A C 1
ATOM 925 O O . ILE A 1 113 ? -13.108 16.119 9.934 1.00 58.34 113 ILE A O 1
#

Organism: NCBI:txid299467

Sequence (113 aa):
MTDIKGHSDQYLDGTDDYAVINSVISSMKQWHSLKHKKLLNRHRAVRSLKVRRRIRRDEEEVCYENFGCFRDEGPFDYLDTLPASPEVIGTSFTLYTRENPKSGEQLDYNDAI

pLDDT: mean 75.23, std 17.5, range [36.78, 97.62]

Secondary structure (DSSP, 8-state):
-------------HHHHHHHHHHHHHHHHHHHHHHHHHHHHHTTTTSS--SSS----S-SEEEETTTEEEES-STTGGG--PPPPHHHHT--EEE--SSSSSSPEEE-SSS--